Protein AF-A0A352VPD9-F1 (afdb_monomer)

pLDDT: mean 87.65, std 15.08, range [46.66, 98.38]

Mean predicted aligned error: 6.75 Å

Secondary structure (DSSP, 8-state):
-----GGGS---S-HHHHHHHHTGGGT--EEEEEETTTEEEEEE----

Nearest PDB structures (foldseek):
  3hhh-assembly1_B  TM=5.260E-01  e=5.456E+00  Enterococcus faecalis
  7mp7-assembly1_A  TM=3.864E-01  e=7.670E+00  Thermus thermophilus

Sequence (48 aa):
ERLHTEVEFAGTGLGLATALHVAPPHGGDVWAEGSPGDGATFSFSLSL

Foldseek 3Di:
DDPDDCVPDPDPPCVVVCLCVPAVVQVKDWDKDDDVPGDIDIDMDGDD

Structure (mmCIF, N/CA/C/O backbone):
data_AF-A0A352VPD9-F1
#
_entry.id   AF-A0A352VPD9-F1
#
loop_
_atom_site.group_PDB
_atom_site.id
_atom_site.type_symbol
_atom_site.label_atom_id
_atom_site.label_alt_id
_atom_site.label_comp_id
_atom_site.label_asym_id
_atom_sit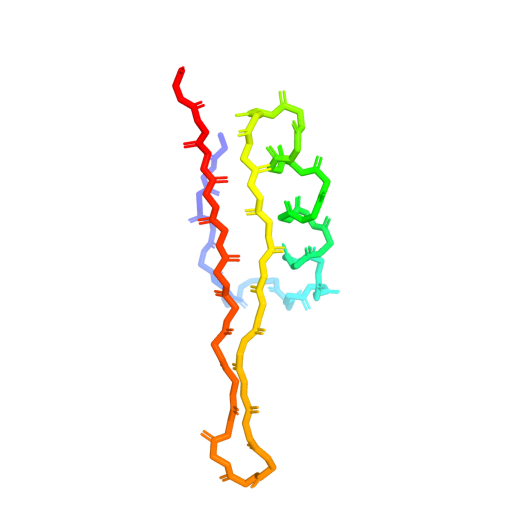e.label_entity_id
_atom_site.label_seq_id
_atom_site.pdbx_PDB_ins_code
_atom_site.Cartn_x
_atom_site.Cartn_y
_atom_site.Cartn_z
_atom_site.occupancy
_atom_site.B_iso_or_equiv
_atom_site.auth_seq_id
_atom_site.auth_comp_id
_atom_site.auth_asym_id
_atom_site.auth_atom_id
_atom_site.pdbx_PDB_model_num
ATOM 1 N N . GLU A 1 1 ? -21.583 6.734 -2.884 1.00 46.66 1 GLU A N 1
ATOM 2 C CA . GLU A 1 1 ? -20.900 7.255 -4.090 1.00 46.66 1 GLU A CA 1
ATOM 3 C C . GLU A 1 1 ? -20.597 6.096 -5.033 1.00 46.66 1 GLU A C 1
ATOM 5 O O . GLU A 1 1 ? -20.507 4.968 -4.558 1.00 46.66 1 GLU A O 1
ATOM 10 N N . ARG A 1 2 ? -20.568 6.323 -6.354 1.00 57.78 2 ARG A N 1
ATOM 11 C CA . ARG A 1 2 ? -20.362 5.259 -7.353 1.00 57.78 2 ARG A CA 1
ATOM 12 C C . ARG A 1 2 ? -18.879 5.132 -7.691 1.00 57.78 2 ARG A C 1
ATOM 14 O O . ARG A 1 2 ? -18.232 6.152 -7.910 1.00 57.78 2 ARG A O 1
ATOM 21 N N . LEU A 1 3 ? -18.391 3.894 -7.773 1.00 63.78 3 LEU A N 1
ATOM 22 C CA . LEU A 1 3 ? -17.103 3.530 -8.370 1.00 63.78 3 LEU A CA 1
ATOM 23 C C . LEU A 1 3 ? -17.135 3.966 -9.848 1.00 63.78 3 LEU A C 1
ATOM 25 O O . LEU A 1 3 ? -17.637 3.232 -10.696 1.00 63.78 3 LEU A O 1
ATOM 29 N N . HIS A 1 4 ? -16.735 5.207 -10.140 1.00 60.38 4 HIS A N 1
ATOM 30 C CA . HIS A 1 4 ? -16.631 5.691 -11.517 1.00 60.38 4 HIS A CA 1
ATOM 31 C C . HIS A 1 4 ? -15.453 4.993 -12.197 1.00 60.38 4 HIS A C 1
ATOM 33 O O . HIS A 1 4 ? -14.406 4.779 -11.589 1.00 60.38 4 HIS A O 1
ATOM 39 N N . THR A 1 5 ? -15.652 4.605 -13.453 1.00 57.28 5 THR A N 1
ATOM 40 C CA . THR A 1 5 ? -14.639 3.950 -14.281 1.00 57.28 5 THR A CA 1
ATOM 41 C C . THR A 1 5 ? -13.468 4.903 -14.528 1.00 57.28 5 THR A C 1
ATOM 43 O O . THR A 1 5 ? -13.703 6.062 -14.862 1.00 57.28 5 THR A O 1
ATOM 46 N N . GLU A 1 6 ? -12.228 4.405 -14.417 1.00 57.56 6 GLU A N 1
ATOM 47 C CA . GLU A 1 6 ? -10.946 5.146 -14.529 1.00 57.56 6 G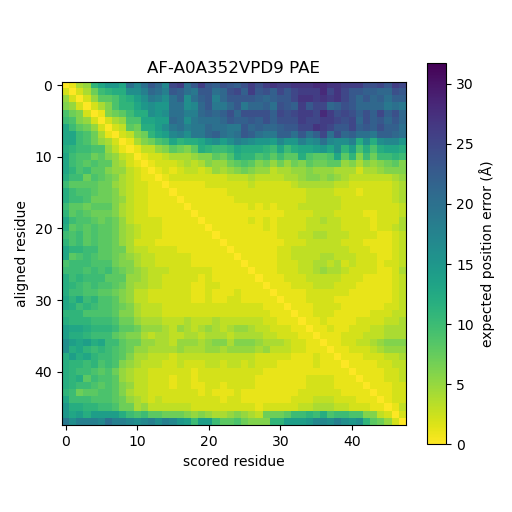LU A CA 1
ATOM 48 C C . GLU A 1 6 ? -10.828 6.096 -15.736 1.00 57.56 6 GLU A C 1
ATOM 50 O O . GLU A 1 6 ? -9.999 6.999 -15.744 1.00 57.56 6 GLU A O 1
ATOM 55 N N . VAL A 1 7 ? -11.666 5.912 -16.756 1.00 60.53 7 VAL A N 1
ATOM 56 C CA . VAL A 1 7 ? -11.681 6.688 -18.001 1.00 60.53 7 VAL A CA 1
ATOM 57 C C . VAL A 1 7 ? -11.995 8.174 -17.781 1.00 60.53 7 VAL A C 1
ATOM 59 O O . VAL A 1 7 ? -11.525 9.007 -18.553 1.00 60.53 7 VAL A O 1
ATOM 62 N N . GLU A 1 8 ? -12.761 8.535 -16.747 1.00 60.50 8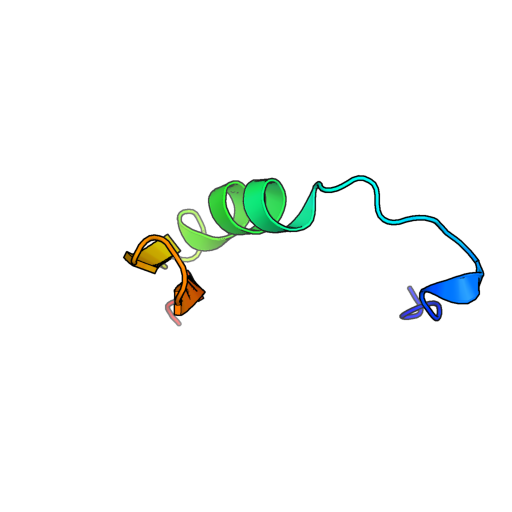 GLU A N 1
ATOM 63 C CA . GLU A 1 8 ? -13.208 9.926 -16.556 1.00 60.50 8 GLU A CA 1
ATOM 64 C C . GLU A 1 8 ? -12.261 10.777 -15.695 1.00 60.50 8 GLU A C 1
ATOM 66 O O . GLU A 1 8 ? -12.330 12.005 -15.749 1.00 60.50 8 GLU A O 1
ATOM 71 N N . PHE A 1 9 ? -11.339 10.163 -14.943 1.00 64.06 9 PHE A N 1
ATOM 72 C CA . PHE A 1 9 ? -10.433 10.884 -14.047 1.00 64.06 9 PHE A CA 1
ATOM 73 C C . PHE A 1 9 ? -9.063 10.214 -14.007 1.00 64.06 9 PHE A C 1
ATOM 75 O O . PHE A 1 9 ? -8.916 9.106 -13.496 1.00 64.06 9 PHE A O 1
ATOM 82 N N . ALA A 1 10 ? -8.041 10.918 -14.498 1.00 73.44 10 ALA A N 1
ATOM 83 C CA . ALA A 1 10 ? -6.662 10.488 -14.319 1.00 73.44 10 ALA A CA 1
ATOM 84 C C . ALA A 1 10 ? -6.372 10.300 -12.820 1.00 73.44 10 ALA A C 1
ATOM 86 O O . ALA A 1 10 ? -6.610 11.203 -12.013 1.00 73.44 10 ALA A O 1
ATOM 87 N N . GLY A 1 11 ? -5.865 9.123 -12.448 1.00 77.81 11 GLY A N 1
ATOM 88 C CA . GLY A 1 11 ? -5.499 8.830 -11.069 1.00 77.81 11 GLY A CA 1
ATOM 89 C C . GLY A 1 11 ? -4.462 9.830 -10.559 1.00 77.81 11 GLY A C 1
ATOM 90 O O . GLY A 1 11 ? -3.429 10.049 -11.184 1.00 77.81 11 GLY A O 1
ATOM 91 N N . THR A 1 12 ? -4.714 10.423 -9.396 1.00 88.38 12 THR A N 1
ATOM 92 C CA . THR A 1 12 ? -3.820 11.418 -8.774 1.00 88.38 12 THR A CA 1
ATOM 93 C C . THR A 1 12 ? -2.595 10.798 -8.094 1.00 88.38 12 THR A C 1
ATOM 95 O O . THR A 1 12 ? -1.773 11.515 -7.533 1.00 88.38 12 THR A O 1
ATOM 98 N N . GLY A 1 13 ? -2.475 9.465 -8.101 1.00 87.56 13 GLY A N 1
ATOM 99 C CA . GLY A 1 13 ? -1.395 8.739 -7.428 1.00 87.56 13 GLY A CA 1
ATOM 100 C C . GLY A 1 13 ? -1.551 8.615 -5.907 1.00 87.56 13 GLY A C 1
ATOM 101 O O . GLY A 1 13 ? -0.627 8.166 -5.237 1.00 87.56 13 GLY A O 1
ATOM 102 N N . LEU A 1 14 ? -2.707 8.973 -5.338 1.00 90.56 14 LEU A N 1
ATOM 103 C CA . LEU A 1 14 ? -2.911 8.983 -3.881 1.00 90.56 14 LEU A CA 1
ATOM 104 C C . LEU A 1 14 ? -3.120 7.598 -3.243 1.00 90.56 14 LEU A C 1
ATOM 106 O O . LEU A 1 14 ? -3.049 7.494 -2.024 1.00 90.56 14 LEU A O 1
ATOM 110 N N . GLY A 1 15 ? -3.339 6.533 -4.022 1.00 91.81 15 GLY A N 1
ATOM 111 C CA . GLY A 1 15 ? -3.775 5.225 -3.504 1.00 91.81 15 GLY A CA 1
ATOM 112 C C . GLY A 1 15 ? -2.893 4.635 -2.395 1.00 91.81 15 GLY A C 1
ATOM 113 O O . GLY A 1 15 ? -3.409 4.203 -1.367 1.00 91.81 15 GLY A O 1
ATOM 114 N N . LEU A 1 16 ? -1.565 4.676 -2.547 1.00 95.00 16 LEU A N 1
ATOM 115 C CA . LEU A 1 16 ? -0.646 4.173 -1.515 1.00 95.00 16 LEU A CA 1
ATOM 116 C C . LEU A 1 16 ? -0.598 5.082 -0.282 1.00 95.00 16 LEU A C 1
ATOM 118 O O . LEU A 1 16 ? -0.517 4.582 0.836 1.00 95.00 16 LEU A O 1
ATOM 122 N N . ALA A 1 17 ? -0.703 6.401 -0.466 1.00 95.44 17 ALA A N 1
ATOM 123 C CA . ALA A 1 17 ? -0.804 7.339 0.651 1.00 95.44 17 ALA A CA 1
ATOM 124 C C . ALA A 1 17 ? -2.103 7.115 1.443 1.00 95.44 17 ALA A C 1
ATOM 126 O O . ALA A 1 17 ? -2.094 7.138 2.672 1.00 95.44 17 ALA A O 1
ATOM 127 N N . THR A 1 18 ? -3.205 6.828 0.746 1.00 95.25 18 THR A N 1
ATOM 128 C CA . THR A 1 18 ? -4.471 6.434 1.366 1.00 95.25 18 THR A CA 1
ATOM 129 C C . THR A 1 18 ? -4.327 5.124 2.136 1.00 95.25 18 THR A C 1
ATOM 131 O O . THR A 1 18 ? -4.745 5.074 3.288 1.00 95.25 18 THR A O 1
ATOM 134 N N . ALA A 1 19 ? -3.696 4.092 1.565 1.00 95.81 19 ALA A N 1
ATOM 135 C CA . ALA A 1 19 ? -3.467 2.825 2.266 1.00 95.81 19 ALA A CA 1
ATOM 136 C C . ALA A 1 19 ? -2.632 3.016 3.546 1.00 95.81 19 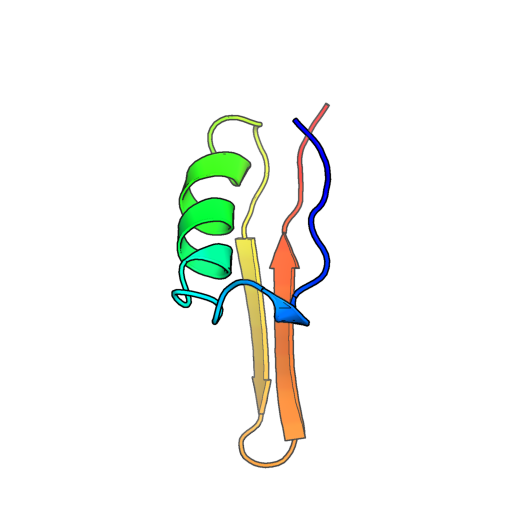ALA A C 1
ATOM 138 O O . ALA A 1 19 ? -3.028 2.535 4.607 1.00 95.81 19 ALA A O 1
ATOM 139 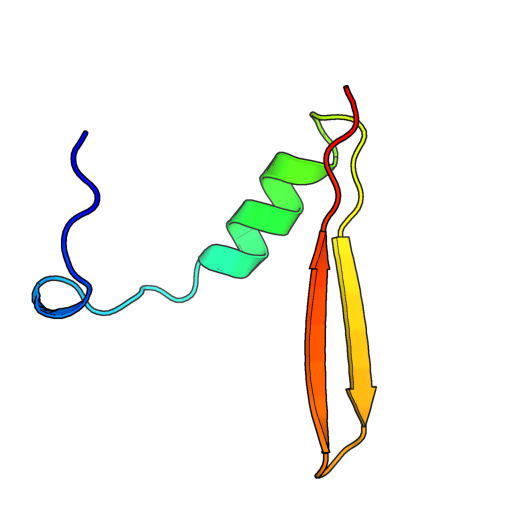N N . LEU A 1 20 ? -1.540 3.793 3.472 1.00 96.44 20 LEU A N 1
ATOM 140 C CA . LEU A 1 20 ? -0.693 4.128 4.626 1.00 96.44 20 LEU A CA 1
ATOM 141 C C . LEU A 1 20 ? -1.458 4.878 5.723 1.00 96.44 20 LEU A C 1
ATOM 143 O O . LEU A 1 20 ? -1.158 4.727 6.904 1.00 96.44 20 LEU A O 1
ATOM 147 N N . HIS A 1 21 ? -2.420 5.712 5.331 1.00 96.50 21 HIS A N 1
ATOM 148 C CA . HIS A 1 21 ? -3.230 6.487 6.263 1.00 96.50 21 HIS A CA 1
ATOM 149 C C . HIS A 1 21 ? -4.356 5.659 6.894 1.00 96.50 21 HIS A C 1
ATOM 151 O O . HIS A 1 21 ? -4.662 5.837 8.069 1.00 96.50 21 HIS A O 1
ATOM 157 N N . VAL A 1 22 ? -4.981 4.766 6.123 1.00 96.69 22 VAL A N 1
ATOM 158 C CA . VAL A 1 22 ? -6.174 4.017 6.537 1.00 96.69 22 VAL A CA 1
ATOM 159 C C . VAL A 1 22 ? -5.822 2.764 7.331 1.00 96.69 22 VAL A C 1
ATOM 161 O O . VAL A 1 22 ? -6.501 2.493 8.316 1.00 96.69 22 VAL A O 1
ATOM 164 N N . ALA A 1 23 ? -4.797 1.999 6.950 1.00 96.94 23 ALA A N 1
ATOM 165 C CA . ALA A 1 23 ? -4.554 0.691 7.564 1.00 96.94 23 ALA A CA 1
ATOM 166 C C . ALA A 1 23 ? -4.206 0.748 9.072 1.00 96.94 23 ALA A C 1
ATOM 168 O O . ALA A 1 23 ? -4.864 0.035 9.835 1.00 96.94 23 ALA A O 1
ATOM 169 N N . PRO A 1 24 ? -3.298 1.625 9.558 1.00 96.62 24 PRO A N 1
ATOM 170 C CA . PRO A 1 24 ? -2.915 1.633 10.976 1.00 96.62 24 PRO A CA 1
ATOM 171 C C . PRO A 1 24 ? -4.058 1.972 11.949 1.00 96.62 24 PRO A C 1
ATOM 173 O O . PRO A 1 24 ? -4.195 1.284 12.962 1.00 96.62 24 PRO A O 1
ATOM 176 N N . PRO A 1 25 ? -4.941 2.956 11.66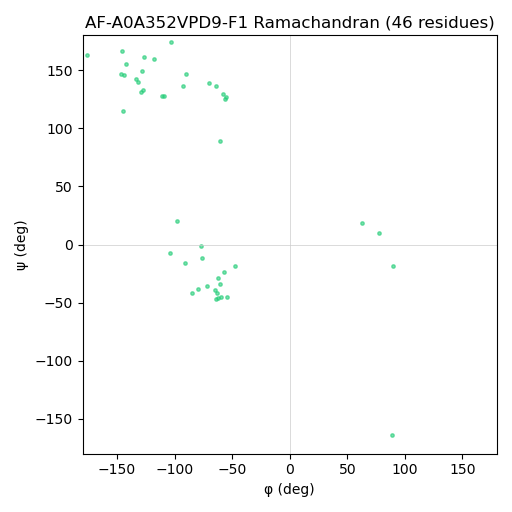7 1.00 96.44 25 PRO A N 1
ATOM 177 C CA . PRO A 1 25 ? -6.142 3.180 12.476 1.00 96.44 25 PRO A CA 1
ATOM 178 C C . PRO A 1 25 ? -7.082 1.969 12.586 1.00 96.44 25 PRO A C 1
ATOM 180 O O . PRO A 1 25 ? -7.839 1.885 13.547 1.00 96.44 25 PRO A O 1
ATOM 183 N N . HIS A 1 26 ? -7.029 1.039 11.628 1.00 97.06 26 HIS A N 1
ATOM 184 C CA . HIS A 1 26 ? -7.810 -0.203 11.622 1.00 97.06 26 HIS A CA 1
ATOM 185 C C . HIS A 1 26 ? -6.996 -1.403 12.139 1.00 97.06 26 HIS A C 1
ATOM 187 O O . HIS A 1 26 ? -7.308 -2.552 11.832 1.00 97.06 26 HIS A O 1
ATOM 193 N N . GLY A 1 27 ? -5.910 -1.152 12.880 1.00 97.19 27 GLY A N 1
ATOM 194 C CA . GLY A 1 27 ? -5.044 -2.197 13.430 1.00 97.19 27 GLY A CA 1
ATOM 195 C C . GLY A 1 27 ? -4.358 -3.059 12.367 1.00 97.19 27 GLY A C 1
ATOM 196 O O . GLY A 1 27 ? -3.965 -4.184 12.665 1.00 97.19 27 GLY A O 1
ATOM 197 N N . GLY A 1 28 ? -4.286 -2.574 11.129 1.00 96.81 28 GLY A N 1
ATOM 198 C CA . GLY A 1 28 ? -3.616 -3.229 10.018 1.00 96.81 28 GLY A CA 1
ATOM 199 C C . GLY A 1 28 ? -2.266 -2.596 9.699 1.00 96.81 28 GLY A C 1
ATOM 200 O O . GLY A 1 28 ? -1.910 -1.541 10.225 1.00 96.81 28 GLY A O 1
ATOM 201 N N . ASP A 1 29 ? -1.545 -3.224 8.779 1.00 97.12 29 ASP A N 1
ATOM 202 C CA . ASP A 1 29 ? -0.200 -2.830 8.368 1.00 97.12 29 ASP A CA 1
ATOM 203 C C . ASP A 1 29 ? -0.117 -2.643 6.851 1.00 97.12 29 ASP A C 1
ATOM 205 O O . ASP A 1 29 ? -0.949 -3.153 6.100 1.00 97.12 29 ASP A O 1
ATOM 209 N N . VAL A 1 30 ? 0.914 -1.930 6.391 1.00 97.31 30 VAL A N 1
ATOM 210 C CA . VAL A 1 30 ? 1.247 -1.774 4.966 1.00 97.31 30 VAL A CA 1
ATOM 211 C C . VAL A 1 30 ? 2.709 -2.146 4.758 1.00 97.31 30 VAL A C 1
ATOM 213 O O . VAL A 1 30 ? 3.579 -1.678 5.492 1.00 97.31 30 VAL A O 1
ATOM 216 N N . TRP A 1 31 ? 2.993 -2.960 3.745 1.00 97.75 31 TRP A N 1
ATOM 217 C CA . TRP A 1 31 ? 4.353 -3.361 3.390 1.00 97.75 31 TRP A CA 1
ATOM 218 C C . TRP A 1 31 ? 4.503 -3.538 1.880 1.00 97.75 31 TRP A C 1
ATOM 220 O O . TRP A 1 31 ? 3.528 -3.560 1.127 1.00 97.75 31 TRP A O 1
ATOM 230 N N . ALA A 1 32 ? 5.749 -3.632 1.428 1.00 97.56 32 ALA A N 1
ATOM 231 C CA . ALA A 1 32 ? 6.064 -3.847 0.029 1.00 97.56 32 ALA A CA 1
ATOM 232 C C . ALA A 1 32 ? 7.290 -4.744 -0.118 1.00 97.56 32 ALA A C 1
ATOM 234 O O . ALA A 1 32 ? 8.228 -4.672 0.675 1.00 97.56 32 ALA A O 1
ATOM 235 N N . GLU A 1 33 ? 7.279 -5.553 -1.167 1.00 98.38 33 GLU A N 1
ATOM 236 C CA . GLU A 1 33 ? 8.361 -6.455 -1.543 1.00 98.38 33 GLU A CA 1
ATOM 237 C C . GLU A 1 33 ? 8.642 -6.277 -3.034 1.00 98.38 33 GLU A C 1
ATOM 239 O O . GLU A 1 33 ? 7.718 -6.124 -3.832 1.00 98.38 33 GLU A O 1
ATOM 244 N N . GLY A 1 34 ? 9.908 -6.281 -3.437 1.00 97.38 34 GLY A N 1
ATOM 245 C CA . GLY A 1 34 ? 10.267 -6.127 -4.842 1.00 97.38 34 GLY A CA 1
ATOM 246 C C . GLY A 1 34 ? 11.762 -6.246 -5.090 1.00 97.38 34 GLY A C 1
ATOM 247 O O . GLY A 1 34 ? 12.569 -6.104 -4.169 1.00 97.38 34 GLY A O 1
ATOM 248 N N . SER A 1 35 ? 12.106 -6.468 -6.356 1.00 97.81 35 SER A N 1
ATOM 249 C CA . SER A 1 35 ? 13.482 -6.594 -6.840 1.00 97.81 35 SER A CA 1
ATOM 250 C C . SER A 1 35 ? 13.674 -5.743 -8.102 1.00 97.81 35 SER A C 1
ATOM 252 O O . SER A 1 35 ? 12.761 -5.662 -8.932 1.00 97.81 35 SER A O 1
ATOM 254 N N . PRO A 1 36 ? 14.840 -5.092 -8.294 1.00 97.50 36 PRO A N 1
ATOM 255 C CA . PRO A 1 36 ? 15.109 -4.329 -9.510 1.00 97.50 36 PRO A CA 1
ATOM 256 C C . PRO A 1 36 ? 14.956 -5.194 -10.766 1.00 97.50 36 PRO A C 1
ATOM 258 O O . PRO A 1 36 ? 15.610 -6.221 -10.893 1.00 97.50 36 PRO A O 1
ATOM 261 N N . GLY A 1 37 ? 14.115 -4.756 -11.704 1.00 97.38 37 GLY A N 1
ATOM 262 C CA . GLY A 1 37 ? 13.837 -5.486 -12.947 1.00 97.38 37 GLY A CA 1
ATOM 263 C C . GLY A 1 37 ? 12.677 -6.486 -12.870 1.00 97.38 37 GLY A C 1
ATOM 264 O O . GLY A 1 37 ? 12.105 -6.785 -13.913 1.00 97.38 37 GLY A O 1
ATOM 265 N N . ASP A 1 38 ? 12.264 -6.904 -11.670 1.00 97.38 38 ASP A N 1
ATOM 266 C CA . ASP A 1 38 ? 11.184 -7.889 -11.466 1.00 97.38 38 ASP A CA 1
ATOM 267 C C . ASP A 1 38 ? 9.859 -7.251 -11.008 1.00 97.38 38 ASP A C 1
ATOM 269 O O . ASP A 1 38 ? 8.822 -7.909 -10.935 1.00 97.38 38 ASP A O 1
ATOM 273 N N . GLY A 1 39 ? 9.883 -5.950 -10.708 1.00 97.25 39 GLY A N 1
ATOM 274 C CA . GLY A 1 39 ? 8.730 -5.203 -10.211 1.00 97.25 39 GLY A CA 1
ATOM 275 C C . GLY A 1 39 ? 8.606 -5.238 -8.687 1.00 97.25 39 GLY A C 1
ATOM 276 O O . GLY A 1 39 ? 9.564 -5.526 -7.966 1.00 97.25 39 GLY A O 1
ATOM 277 N N . ALA A 1 40 ? 7.423 -4.874 -8.193 1.00 97.38 40 ALA A N 1
ATOM 278 C CA . ALA A 1 40 ? 7.124 -4.807 -6.768 1.00 97.38 40 ALA A CA 1
ATOM 279 C C . ALA A 1 40 ? 5.661 -5.173 -6.489 1.00 97.38 40 ALA A C 1
ATOM 281 O O . ALA A 1 40 ? 4.769 -4.867 -7.282 1.00 97.38 40 ALA A O 1
ATOM 282 N N . THR A 1 41 ? 5.428 -5.793 -5.338 1.00 97.69 41 THR A N 1
ATOM 283 C CA . THR A 1 41 ? 4.112 -6.069 -4.762 1.00 97.69 41 THR A CA 1
ATOM 284 C C . THR A 1 41 ? 3.931 -5.197 -3.527 1.00 97.69 41 THR A C 1
ATOM 286 O O . THR A 1 41 ? 4.780 -5.193 -2.637 1.00 97.69 41 THR A O 1
ATOM 289 N N . PHE A 1 42 ? 2.820 -4.467 -3.472 1.00 97.31 42 PHE A N 1
ATOM 290 C CA . PHE A 1 42 ? 2.416 -3.663 -2.321 1.00 97.31 42 PHE A CA 1
ATOM 291 C C . PHE A 1 42 ? 1.209 -4.333 -1.677 1.00 97.31 42 PHE A C 1
ATOM 293 O O . PHE A 1 42 ? 0.222 -4.614 -2.358 1.00 97.31 42 PH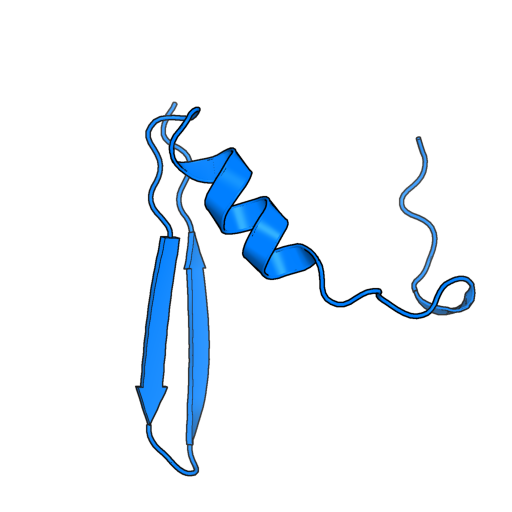E A O 1
ATOM 300 N N . SER A 1 43 ? 1.289 -4.562 -0.376 1.00 97.44 43 SER A N 1
ATOM 301 C CA . SER A 1 43 ? 0.288 -5.293 0.391 1.00 97.44 43 SER A CA 1
ATOM 302 C C . SER A 1 43 ? -0.141 -4.472 1.597 1.00 97.44 43 SER A C 1
ATOM 304 O O . SER A 1 43 ? 0.635 -3.690 2.148 1.00 97.44 43 SER A O 1
ATOM 306 N N . PHE A 1 44 ? -1.389 -4.653 2.015 1.00 96.81 44 PHE A N 1
ATOM 307 C CA . PHE A 1 44 ? -1.889 -4.117 3.270 1.00 96.81 44 PHE A CA 1
ATOM 308 C C . PHE A 1 44 ? -2.848 -5.109 3.922 1.00 96.81 44 PHE A C 1
ATOM 310 O O . PHE A 1 44 ? -3.462 -5.937 3.245 1.00 96.81 44 PHE A O 1
ATOM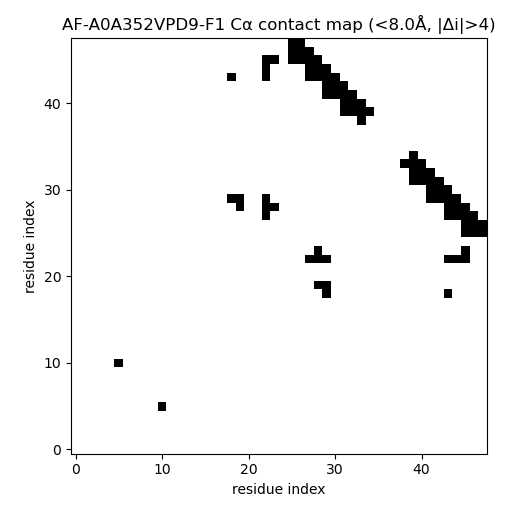 317 N N . SER A 1 45 ? -2.980 -5.012 5.237 1.00 96.75 45 SER A N 1
ATOM 318 C CA . SER A 1 45 ? -3.973 -5.735 6.021 1.00 96.75 45 SER A CA 1
ATOM 319 C C . SER A 1 45 ? -4.913 -4.749 6.703 1.00 96.75 45 SER A C 1
ATOM 321 O O . SER A 1 45 ? -4.603 -3.571 6.866 1.00 96.75 45 SER A O 1
ATOM 323 N N . LEU A 1 46 ? -6.084 -5.239 7.091 1.00 95.94 46 LEU A N 1
ATOM 324 C CA . LEU A 1 46 ? -6.979 -4.585 8.036 1.00 95.94 46 LEU A CA 1
ATOM 325 C C . LEU A 1 46 ? -7.324 -5.646 9.078 1.00 95.94 46 LEU A C 1
ATOM 327 O O . LEU A 1 46 ? -7.661 -6.773 8.704 1.00 95.94 46 LEU A O 1
ATOM 331 N N . SER A 1 47 ? -7.205 -5.308 10.357 1.00 89.88 47 SER A N 1
ATOM 332 C CA . SER A 1 47 ? -7.603 -6.204 11.441 1.00 89.88 47 SER A CA 1
ATOM 333 C C . SER A 1 47 ? -9.073 -5.957 11.788 1.00 89.88 47 SER A C 1
ATOM 335 O O . SER A 1 47 ? -9.573 -4.843 11.630 1.00 89.88 47 SER A O 1
ATOM 337 N N . LEU A 1 48 ? -9.782 -7.013 12.193 1.00 74.75 48 LEU A N 1
ATOM 338 C CA . LEU A 1 48 ? -11.194 -6.960 12.597 1.00 74.75 48 LEU A CA 1
ATOM 339 C C . LEU A 1 48 ? -11.344 -6.660 14.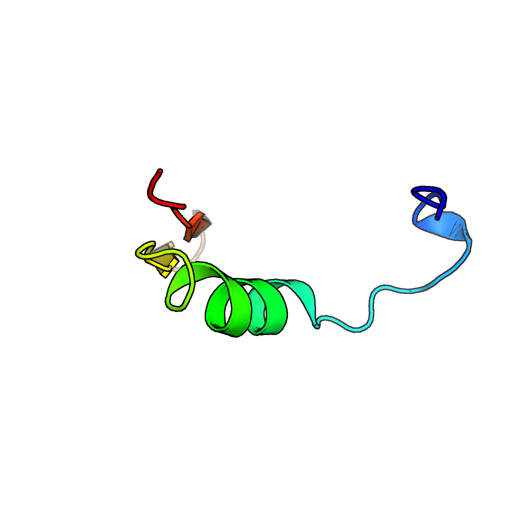089 1.00 74.75 48 LEU A C 1
ATOM 341 O O . LEU A 1 48 ? -10.504 -7.163 14.870 1.00 74.75 48 LEU A O 1
#

Radius of gyration: 13.71 Å; Cα contacts (8 Å, |Δi|>4): 44; chains: 1; bounding box: 36×19×31 Å

Solvent-accessible surface area (backbone atoms only — not comparable to full-atom values): 3214 Å² total; per-residue (Å²): 138,77,92,71,66,69,88,82,50,83,80,86,74,52,66,64,60,48,48,63,63,51,20,54,85,39,71,19,49,72,52,74,51,69,48,95,94,77,51,70,52,79,50,73,45,70,50,133